Protein AF-A0A439QPA7-F1 (afdb_monomer)

Sequence (74 aa):
IADAETALQQPWPFMDKPCRLEAIRIIEECLAGHCTQQAAFDAFKAAASEQGLLKRKPPSVGLRKFDGVAEDLL

Secondary structure (DSSP, 8-state):
-HHHHHHHHSS-SSTT-HHHHHHHHHHHHHHTTSS-HHHHHHHHHHHHHHTT--PPPPPPHHHHHHHHHHGGG-

pLDDT: mean 85.86, std 12.31, range [51.97, 96.88]

Structure (mmCIF, N/CA/C/O backbone):
data_AF-A0A439QPA7-F1
#
_entry.id   AF-A0A439QPA7-F1
#
loop_
_atom_site.group_PDB
_atom_site.id
_atom_site.type_symbol
_atom_site.label_atom_id
_atom_site.label_alt_id
_atom_site.label_comp_id
_atom_site.label_asym_id
_atom_site.label_entity_id
_atom_site.label_seq_id
_atom_site.pdbx_PDB_ins_code
_atom_site.Cartn_x
_atom_site.Cartn_y
_atom_site.Cartn_z
_atom_site.occupancy
_atom_site.B_iso_or_equiv
_atom_site.auth_seq_id
_atom_site.auth_comp_id
_atom_site.auth_asym_id
_atom_site.auth_atom_id
_atom_site.pdbx_PDB_model_num
ATOM 1 N N . ILE A 1 1 ? 8.474 -1.933 -2.267 1.00 87.88 1 ILE A N 1
ATOM 2 C CA . ILE A 1 1 ? 7.296 -1.843 -3.167 1.00 87.88 1 ILE A CA 1
ATOM 3 C C . ILE A 1 1 ? 6.736 -3.230 -3.478 1.00 87.88 1 ILE A C 1
ATOM 5 O O . ILE A 1 1 ? 5.552 -3.409 -3.252 1.00 87.88 1 ILE A O 1
ATOM 9 N N . ALA A 1 2 ? 7.555 -4.222 -3.851 1.00 88.94 2 ALA A N 1
ATOM 10 C CA . ALA A 1 2 ? 7.107 -5.614 -4.048 1.00 88.94 2 ALA A CA 1
ATOM 11 C C . ALA A 1 2 ? 6.317 -6.215 -2.857 1.00 88.94 2 ALA A C 1
ATOM 13 O O . ALA A 1 2 ? 5.301 -6.878 -3.046 1.00 88.94 2 ALA A O 1
ATOM 14 N N . ASP A 1 3 ? 6.698 -5.906 -1.611 1.00 89.38 3 ASP A N 1
ATOM 15 C CA . ASP A 1 3 ? 5.923 -6.358 -0.440 1.00 89.38 3 ASP A CA 1
ATOM 16 C C . ASP A 1 3 ? 4.507 -5.755 -0.385 1.00 89.38 3 ASP A C 1
ATOM 18 O O . ASP 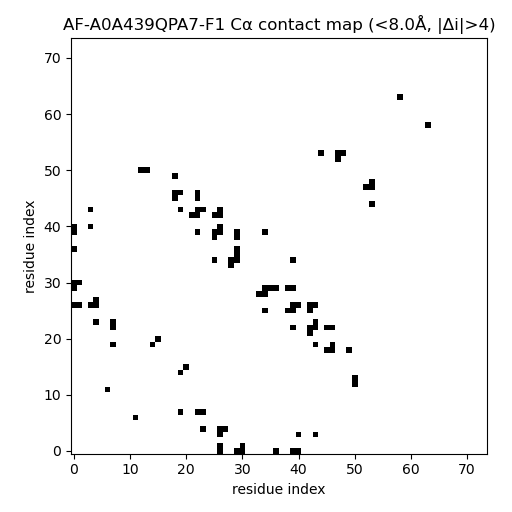A 1 3 ? 3.580 -6.392 0.108 1.00 89.38 3 ASP A O 1
ATOM 22 N N . ALA A 1 4 ? 4.320 -4.532 -0.898 1.00 89.25 4 ALA A N 1
ATOM 23 C CA . ALA A 1 4 ? 3.011 -3.883 -0.956 1.00 89.25 4 ALA A CA 1
ATOM 24 C C . ALA A 1 4 ? 2.103 -4.545 -2.004 1.00 89.25 4 ALA A C 1
ATOM 26 O O . ALA A 1 4 ? 0.910 -4.701 -1.760 1.00 89.25 4 ALA A O 1
ATOM 27 N N . GLU A 1 5 ? 2.673 -4.988 -3.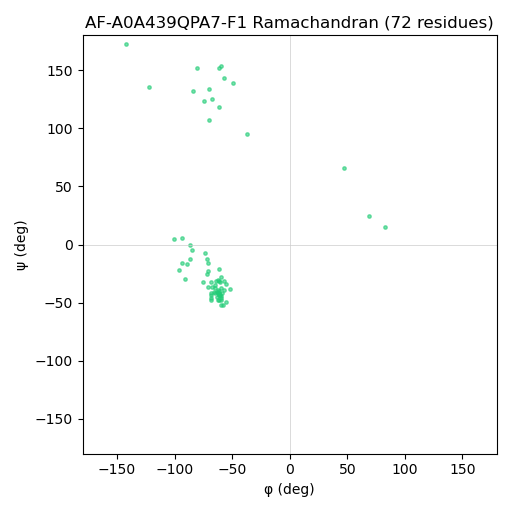128 1.00 91.19 5 GLU A N 1
ATOM 28 C CA . GLU A 1 5 ? 1.974 -5.800 -4.130 1.00 91.19 5 GLU A CA 1
ATOM 29 C C . GLU A 1 5 ? 1.482 -7.112 -3.510 1.00 91.19 5 GLU A C 1
ATOM 31 O O . GLU A 1 5 ? 0.291 -7.421 -3.544 1.00 91.19 5 GLU A O 1
ATOM 36 N N . THR A 1 6 ? 2.391 -7.833 -2.846 1.00 92.06 6 THR A N 1
ATOM 37 C CA . THR A 1 6 ? 2.080 -9.098 -2.167 1.00 92.06 6 THR A CA 1
ATOM 38 C C . THR A 1 6 ? 0.991 -8.905 -1.108 1.00 92.06 6 THR A C 1
ATOM 40 O O . THR A 1 6 ? 0.063 -9.709 -1.010 1.00 92.06 6 THR A O 1
ATOM 43 N N . ALA A 1 7 ? 1.059 -7.812 -0.341 1.00 91.31 7 ALA A N 1
ATOM 44 C CA . ALA A 1 7 ? 0.060 -7.485 0.670 1.00 91.31 7 ALA A CA 1
ATOM 45 C C . ALA A 1 7 ? -1.338 -7.272 0.067 1.00 91.31 7 ALA A C 1
ATOM 47 O O . ALA A 1 7 ? -2.318 -7.742 0.633 1.00 91.31 7 ALA A O 1
ATOM 48 N N . LEU A 1 8 ? -1.449 -6.621 -1.095 1.00 88.88 8 LEU A N 1
ATOM 49 C CA . LEU A 1 8 ? -2.738 -6.407 -1.769 1.00 88.88 8 LEU A CA 1
ATOM 50 C C . LEU A 1 8 ? -3.331 -7.697 -2.371 1.00 88.88 8 LEU A C 1
ATOM 52 O O . LEU A 1 8 ? -4.526 -7.727 -2.694 1.00 88.88 8 LEU A O 1
ATOM 56 N N . GLN A 1 9 ? -2.522 -8.755 -2.510 1.00 85.19 9 GLN A N 1
ATOM 57 C CA . GLN A 1 9 ? -2.917 -10.061 -3.049 1.00 85.19 9 GLN A CA 1
ATOM 58 C C . GLN A 1 9 ? -3.294 -11.105 -1.974 1.00 85.19 9 GLN A C 1
ATOM 60 O O . GLN A 1 9 ? -4.027 -12.040 -2.293 1.00 85.19 9 GLN A O 1
ATOM 65 N N . GLN A 1 10 ? -2.842 -10.976 -0.718 1.00 79.94 10 GLN A N 1
ATOM 66 C CA . GLN A 1 10 ? -2.989 -12.003 0.335 1.00 79.94 10 GLN A CA 1
ATOM 67 C C . GLN A 1 10 ? -3.725 -11.466 1.567 1.00 79.94 10 GLN A C 1
ATOM 69 O O . GLN A 1 10 ? -3.445 -10.362 2.026 1.00 79.94 10 GLN A O 1
ATOM 74 N N . PRO A 1 11 ? -4.674 -12.251 2.106 1.00 80.50 11 PRO A N 1
ATOM 75 C CA . PRO A 1 11 ? -6.058 -11.815 2.291 1.00 80.50 11 PRO A CA 1
ATOM 76 C C . PRO A 1 11 ? -6.167 -10.338 2.694 1.00 80.50 11 PRO A C 1
ATOM 78 O O . PRO A 1 11 ? -6.090 -9.974 3.868 1.00 80.50 11 PRO A O 1
ATOM 81 N N . TRP A 1 12 ? -6.369 -9.494 1.681 1.00 86.00 12 TRP A N 1
ATOM 82 C CA . TRP A 1 12 ? -6.652 -8.075 1.845 1.00 86.00 12 TRP A CA 1
ATOM 83 C C . TRP A 1 12 ? -8.159 -7.887 2.095 1.00 86.00 12 TRP A C 1
ATOM 85 O O . TRP A 1 12 ? -8.968 -8.466 1.364 1.00 86.00 12 TRP A O 1
ATOM 95 N N . PRO A 1 13 ? -8.582 -7.105 3.100 1.00 87.38 13 PRO A N 1
ATOM 96 C CA . PRO A 1 13 ? -10.002 -6.873 3.369 1.00 87.38 13 PRO A CA 1
ATOM 97 C C . PRO A 1 13 ? -10.755 -6.293 2.160 1.00 87.38 13 PRO A C 1
ATOM 99 O O . PRO A 1 13 ? -10.221 -5.489 1.412 1.00 87.38 13 PRO A O 1
ATOM 102 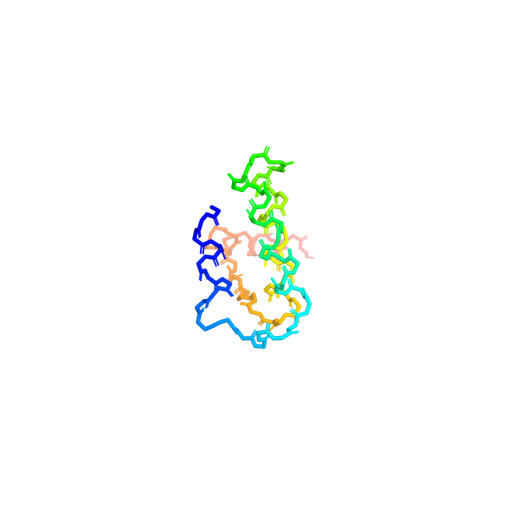N N . PHE A 1 14 ? -12.011 -6.691 1.941 1.00 87.69 14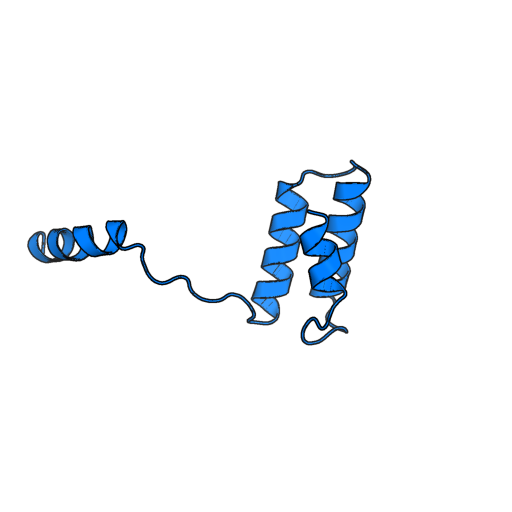 PHE A N 1
ATOM 103 C CA . PHE A 1 14 ? -12.864 -6.160 0.858 1.00 87.69 14 PHE A CA 1
ATOM 104 C C . PHE A 1 14 ? -12.172 -6.099 -0.520 1.00 87.69 14 PHE A C 1
ATOM 106 O O . PHE A 1 14 ? -11.928 -5.024 -1.078 1.00 87.69 14 PHE A O 1
ATOM 113 N N . MET A 1 15 ? -11.849 -7.268 -1.073 1.00 88.38 15 MET A N 1
ATOM 114 C CA . MET A 1 15 ? -11.043 -7.398 -2.291 1.00 88.38 15 MET A CA 1
ATOM 115 C C . MET A 1 15 ? -11.666 -6.758 -3.546 1.00 88.38 15 MET A C 1
ATOM 117 O O . MET A 1 15 ? -10.938 -6.402 -4.472 1.00 88.38 15 MET A O 1
ATOM 121 N N . ASP A 1 16 ? -12.977 -6.543 -3.575 1.00 87.38 16 ASP A N 1
ATOM 122 C CA . ASP A 1 16 ? -13.668 -5.981 -4.745 1.00 87.38 16 ASP A CA 1
ATOM 123 C C . ASP A 1 16 ? -13.673 -4.445 -4.769 1.00 87.38 16 ASP A C 1
ATOM 125 O O . ASP A 1 16 ? -14.232 -3.824 -5.674 1.00 87.38 16 ASP A O 1
ATOM 129 N N . LYS A 1 17 ? -13.077 -3.794 -3.762 1.00 90.44 17 LYS A N 1
ATOM 130 C CA . LYS A 1 17 ? -13.042 -2.332 -3.699 1.00 90.44 17 LYS A CA 1
ATOM 131 C C . LYS A 1 17 ? -12.119 -1.756 -4.782 1.00 90.44 17 LYS A C 1
ATOM 133 O O . LYS A 1 17 ? -10.969 -2.191 -4.894 1.00 90.44 17 LYS A O 1
ATOM 138 N N . PRO A 1 18 ? -12.564 -0.714 -5.509 1.00 92.81 18 PRO A N 1
ATOM 139 C CA . PRO A 1 18 ? -11.784 -0.115 -6.590 1.00 92.81 18 PRO A CA 1
ATOM 140 C C . PRO A 1 18 ? -10.458 0.473 -6.096 1.00 92.81 18 PRO A C 1
ATOM 142 O O . PRO A 1 18 ? -9.461 0.396 -6.804 1.00 92.81 18 PRO A O 1
ATOM 145 N N . CYS A 1 19 ? -10.404 0.974 -4.859 1.00 91.50 19 CYS A N 1
ATOM 146 C CA . CYS A 1 19 ? -9.176 1.501 -4.266 1.00 91.50 19 CYS A CA 1
ATOM 147 C C . CYS A 1 19 ? -8.055 0.458 -4.150 1.00 91.50 19 CYS A C 1
ATOM 149 O O . CYS A 1 19 ? -6.888 0.803 -4.324 1.00 91.50 19 CYS A O 1
ATOM 151 N N . ARG A 1 20 ? -8.389 -0.823 -3.930 1.00 94.31 20 ARG A N 1
ATOM 152 C CA . ARG A 1 20 ? -7.406 -1.916 -3.921 1.00 94.31 20 ARG A CA 1
ATOM 153 C C . ARG A 1 20 ? -6.849 -2.158 -5.321 1.00 94.31 20 ARG A C 1
ATOM 155 O O . ARG A 1 20 ? -5.639 -2.255 -5.477 1.00 94.31 20 ARG A O 1
ATOM 162 N N . LEU A 1 21 ? -7.726 -2.253 -6.321 1.00 94.12 21 LEU A N 1
ATOM 163 C CA . LEU A 1 21 ? -7.333 -2.498 -7.713 1.00 94.12 21 LEU A CA 1
ATOM 164 C C . LEU A 1 21 ? -6.476 -1.353 -8.259 1.00 94.12 21 LEU A C 1
ATOM 166 O O . LEU A 1 21 ? -5.464 -1.597 -8.908 1.00 94.12 21 LEU A O 1
ATOM 170 N N . GLU A 1 22 ? -6.837 -0.115 -7.930 1.00 95.12 22 GLU A N 1
ATOM 171 C CA . GLU A 1 22 ? -6.052 1.058 -8.303 1.00 95.12 22 GLU A CA 1
ATOM 172 C C . GLU A 1 22 ? -4.674 1.047 -7.625 1.00 95.12 22 GLU A C 1
ATOM 174 O O . GLU A 1 22 ? -3.668 1.304 -8.281 1.00 95.12 22 GLU A O 1
ATOM 179 N N . ALA A 1 23 ? -4.588 0.674 -6.343 1.00 95.44 23 ALA A N 1
ATOM 180 C CA . ALA A 1 23 ? -3.299 0.530 -5.667 1.00 95.44 23 ALA A CA 1
ATOM 181 C C . ALA A 1 23 ? -2.418 -0.561 -6.299 1.00 95.44 23 ALA A C 1
ATOM 183 O O . ALA A 1 23 ? -1.225 -0.322 -6.479 1.00 95.44 23 ALA A O 1
ATOM 184 N N . ILE A 1 24 ? -2.991 -1.713 -6.677 1.00 95.44 24 ILE A N 1
ATOM 185 C CA . ILE A 1 24 ? -2.277 -2.778 -7.405 1.00 95.44 24 ILE A CA 1
ATOM 186 C C . ILE A 1 24 ? -1.709 -2.216 -8.710 1.00 95.44 24 ILE A C 1
ATOM 188 O O . ILE A 1 24 ? -0.502 -2.289 -8.924 1.00 95.44 24 ILE A O 1
ATOM 192 N N . ARG A 1 25 ? -2.551 -1.558 -9.516 1.00 95.88 25 ARG A N 1
ATOM 193 C CA . ARG A 1 25 ? -2.152 -0.967 -10.797 1.00 95.88 25 ARG A CA 1
ATOM 194 C C . ARG A 1 25 ? -0.982 0.006 -10.643 1.00 95.88 25 ARG A C 1
ATOM 196 O O . ARG A 1 25 ? 0.005 -0.095 -11.358 1.00 95.88 25 ARG A O 1
ATOM 203 N N . ILE A 1 26 ? -1.056 0.949 -9.699 1.00 96.81 26 ILE A N 1
ATOM 204 C CA . ILE A 1 26 ? 0.024 1.931 -9.489 1.00 96.8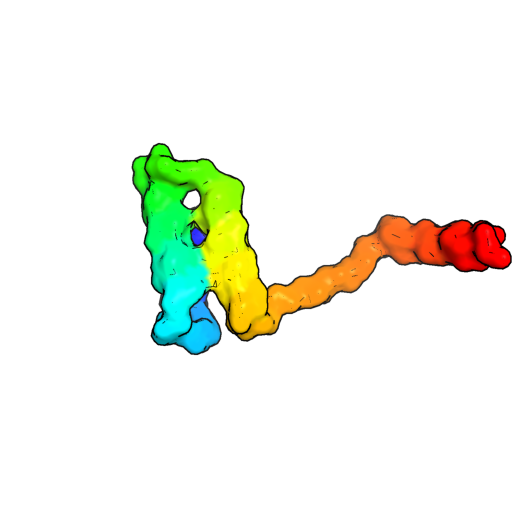1 26 ILE A CA 1
ATOM 205 C C . ILE A 1 26 ? 1.320 1.255 -9.007 1.00 96.81 26 ILE A C 1
ATOM 207 O O . ILE A 1 26 ? 2.414 1.691 -9.370 1.00 96.81 26 ILE A O 1
ATOM 211 N N . ILE A 1 27 ? 1.222 0.199 -8.196 1.00 96.00 27 ILE A N 1
ATOM 212 C CA . ILE A 1 27 ? 2.385 -0.566 -7.733 1.00 96.00 27 ILE A CA 1
ATOM 213 C C . ILE A 1 27 ? 3.042 -1.331 -8.888 1.00 96.00 27 ILE A C 1
ATOM 215 O O . ILE A 1 27 ? 4.265 -1.276 -9.007 1.00 96.00 27 ILE A O 1
ATOM 219 N N . GLU A 1 28 ? 2.262 -1.973 -9.757 1.00 95.81 28 GLU A N 1
ATOM 220 C CA . GLU A 1 28 ? 2.757 -2.649 -10.964 1.00 95.81 28 GLU A CA 1
ATOM 221 C C . GLU A 1 28 ? 3.482 -1.663 -11.897 1.00 95.81 28 GLU A C 1
ATOM 223 O O . GLU A 1 28 ? 4.618 -1.914 -12.301 1.00 95.81 28 GLU A O 1
ATOM 228 N N . GLU A 1 29 ? 2.899 -0.485 -12.145 1.00 96.12 29 GLU A N 1
ATOM 229 C CA . GLU A 1 29 ? 3.534 0.591 -12.925 1.00 96.12 29 GLU A CA 1
ATOM 230 C C . GLU A 1 29 ? 4.851 1.073 -12.292 1.00 96.12 29 GLU A C 1
ATOM 232 O O . GLU A 1 29 ? 5.830 1.357 -12.986 1.00 96.12 29 GLU A O 1
ATOM 237 N N . CYS A 1 30 ? 4.920 1.141 -10.959 1.00 96.88 30 CYS A N 1
ATOM 238 C CA . CYS A 1 30 ? 6.156 1.479 -10.257 1.00 96.88 30 CYS A CA 1
ATOM 239 C C . CYS A 1 30 ? 7.232 0.403 -10.435 1.00 96.88 30 CYS A C 1
ATOM 241 O O . CYS A 1 30 ? 8.403 0.742 -10.611 1.00 96.88 30 CYS A O 1
ATOM 243 N N . LEU A 1 31 ? 6.857 -0.878 -10.376 1.00 94.62 31 LEU A N 1
ATOM 244 C CA . LEU A 1 31 ? 7.775 -2.004 -10.571 1.00 94.62 31 LEU A CA 1
ATOM 245 C C . LEU A 1 31 ? 8.272 -2.089 -12.020 1.00 94.62 31 LEU A C 1
ATOM 247 O O . LEU A 1 31 ? 9.430 -2.436 -12.242 1.00 94.62 31 LEU A O 1
ATOM 251 N N . ALA A 1 32 ? 7.440 -1.690 -12.984 1.00 96.00 32 ALA A N 1
ATOM 252 C CA . ALA A 1 32 ? 7.813 -1.529 -14.388 1.00 96.00 32 ALA A CA 1
ATOM 253 C C . ALA A 1 32 ? 8.684 -0.280 -14.662 1.00 96.00 32 ALA A C 1
ATOM 255 O O . ALA A 1 32 ? 9.197 -0.110 -15.767 1.00 96.00 32 ALA A O 1
ATOM 256 N N . GLY A 1 33 ? 8.889 0.590 -13.664 1.00 95.62 33 GLY A N 1
ATOM 257 C CA . GLY A 1 33 ? 9.713 1.798 -13.779 1.00 95.62 33 GLY A CA 1
ATOM 258 C C . GLY A 1 33 ? 8.993 3.006 -14.387 1.00 95.62 33 GLY A C 1
ATOM 259 O O . GLY A 1 33 ? 9.647 3.973 -14.775 1.00 95.62 33 GLY A O 1
ATOM 260 N N . HIS A 1 34 ? 7.661 2.978 -14.466 1.00 96.19 34 HIS A N 1
ATOM 261 C CA . HIS A 1 34 ? 6.842 4.043 -15.054 1.00 96.19 34 HIS A CA 1
ATOM 262 C C . HIS A 1 34 ? 6.428 5.128 -14.053 1.00 96.19 34 HIS A C 1
ATOM 264 O O . HIS A 1 34 ? 6.054 6.230 -14.457 1.00 96.19 34 HIS A O 1
ATOM 270 N N . CYS A 1 35 ? 6.524 4.866 -12.746 1.00 94.62 35 CYS A N 1
ATOM 271 C CA . CYS A 1 35 ? 6.278 5.871 -11.714 1.00 94.62 35 CYS A CA 1
ATOM 272 C C . CYS A 1 35 ? 7.235 5.746 -10.519 1.00 94.62 35 CYS A C 1
ATOM 274 O O . CYS A 1 35 ? 8.060 4.835 -10.430 1.00 94.62 35 CYS A O 1
ATOM 276 N N . THR A 1 36 ? 7.166 6.718 -9.608 1.00 95.62 36 THR A N 1
ATOM 277 C CA . THR A 1 36 ? 8.038 6.765 -8.432 1.00 95.62 36 THR A CA 1
ATOM 278 C C . THR A 1 36 ? 7.540 5.835 -7.327 1.00 95.62 36 THR A C 1
ATOM 280 O O . THR A 1 36 ? 6.339 5.642 -7.135 1.00 95.62 36 THR A O 1
ATOM 283 N N . GLN A 1 37 ? 8.469 5.337 -6.506 1.00 95.00 37 GLN A N 1
ATOM 284 C CA . GLN A 1 37 ? 8.132 4.541 -5.318 1.00 95.00 37 GLN A CA 1
ATOM 285 C C . GLN A 1 37 ? 7.210 5.294 -4.348 1.00 95.00 37 GLN A C 1
ATOM 287 O O . GLN A 1 37 ? 6.374 4.681 -3.686 1.00 95.00 37 GLN A O 1
ATOM 292 N N . GLN A 1 38 ? 7.337 6.623 -4.289 1.00 95.69 38 GLN A N 1
ATOM 293 C CA . GLN A 1 38 ? 6.474 7.479 -3.479 1.00 95.69 38 GLN A CA 1
ATOM 294 C C . GLN A 1 38 ? 5.012 7.403 -3.941 1.00 95.69 38 GLN A C 1
ATOM 296 O O . GLN A 1 38 ? 4.130 7.215 -3.108 1.00 95.69 38 GLN A O 1
ATOM 301 N N . ALA A 1 39 ? 4.756 7.464 -5.254 1.00 95.38 39 ALA A N 1
ATOM 302 C CA . ALA A 1 39 ? 3.405 7.360 -5.806 1.00 95.38 39 ALA A CA 1
ATOM 303 C C . ALA A 1 39 ? 2.755 6.003 -5.482 1.00 95.38 39 ALA A C 1
ATOM 305 O O . ALA A 1 39 ? 1.610 5.955 -5.033 1.00 95.38 39 ALA A O 1
ATOM 306 N N . ALA A 1 40 ? 3.508 4.907 -5.619 1.00 96.44 40 ALA A N 1
ATOM 307 C CA . ALA A 1 40 ? 3.052 3.573 -5.226 1.00 96.44 40 ALA A CA 1
ATOM 308 C C . ALA A 1 40 ? 2.745 3.466 -3.726 1.00 96.44 40 ALA A C 1
ATOM 310 O O . ALA A 1 40 ? 1.732 2.885 -3.330 1.00 96.44 40 ALA A O 1
ATOM 311 N N . PHE A 1 41 ? 3.583 4.059 -2.874 1.00 95.31 41 PHE A N 1
ATOM 312 C CA . PHE A 1 41 ? 3.356 4.059 -1.432 1.00 95.31 41 PHE A CA 1
ATOM 313 C C . PHE A 1 41 ? 2.134 4.895 -1.023 1.00 95.31 41 PHE A C 1
ATOM 315 O O . PHE A 1 41 ? 1.393 4.514 -0.113 1.00 95.31 41 PHE A O 1
ATOM 322 N N . ASP A 1 42 ? 1.891 6.021 -1.692 1.00 95.94 42 ASP A N 1
ATOM 323 C CA . ASP A 1 42 ? 0.719 6.857 -1.439 1.00 95.94 42 ASP A CA 1
ATOM 324 C C . ASP A 1 42 ? -0.579 6.170 -1.879 1.00 95.94 42 ASP A C 1
ATOM 326 O O . ASP A 1 42 ? -1.541 6.162 -1.108 1.00 95.94 42 ASP A O 1
ATOM 330 N N . ALA A 1 43 ? -0.584 5.499 -3.036 1.00 95.88 43 ALA A N 1
ATOM 331 C CA . ALA A 1 43 ? -1.718 4.689 -3.484 1.00 95.88 43 ALA A CA 1
ATOM 332 C C . ALA A 1 43 ? -2.028 3.540 -2.506 1.00 95.88 43 ALA A C 1
ATOM 334 O O . ALA A 1 43 ? -3.181 3.335 -2.121 1.00 95.88 43 ALA A O 1
ATOM 335 N N . PHE A 1 44 ? -0.995 2.846 -2.016 1.00 95.19 44 PHE A N 1
ATOM 336 C CA . PHE A 1 44 ? -1.146 1.801 -1.001 1.00 95.19 44 PHE A CA 1
ATOM 337 C C . PHE A 1 44 ? -1.771 2.331 0.299 1.00 95.19 44 PHE A C 1
ATOM 339 O O . PHE A 1 44 ? -2.723 1.751 0.827 1.00 95.19 44 PHE A O 1
ATOM 346 N N . LYS A 1 45 ? -1.269 3.461 0.818 1.00 95.00 45 LYS A N 1
ATOM 347 C CA . LYS A 1 45 ? -1.835 4.098 2.017 1.00 95.00 45 LYS A CA 1
ATOM 348 C C . LYS A 1 45 ? -3.280 4.537 1.803 1.00 95.00 45 LYS A C 1
ATOM 350 O O . LYS A 1 45 ? -4.073 4.403 2.730 1.00 95.00 45 LYS A O 1
ATOM 355 N N . ALA A 1 46 ? -3.620 5.056 0.624 1.00 94.94 46 ALA A N 1
ATOM 356 C CA . ALA A 1 46 ? -4.982 5.466 0.302 1.00 94.94 46 ALA A CA 1
ATOM 357 C C . ALA A 1 46 ? -5.946 4.269 0.349 1.00 94.94 46 ALA A C 1
ATOM 359 O O . ALA A 1 46 ? -6.956 4.336 1.050 1.00 94.94 46 ALA A O 1
ATOM 360 N N . ALA A 1 47 ? -5.584 3.145 -0.280 1.00 95.06 47 ALA A N 1
ATOM 361 C CA . ALA A 1 47 ? -6.366 1.909 -0.226 1.00 95.06 47 ALA A CA 1
ATOM 362 C C . ALA A 1 47 ? -6.533 1.385 1.210 1.00 95.06 47 ALA A C 1
ATOM 364 O O . ALA A 1 47 ? -7.637 1.038 1.632 1.00 95.06 47 ALA A O 1
ATOM 365 N N . ALA A 1 48 ? -5.450 1.382 1.993 1.00 93.38 48 ALA A N 1
ATOM 366 C CA . ALA A 1 48 ? -5.495 0.983 3.397 1.00 93.38 48 ALA A CA 1
ATOM 367 C C . ALA A 1 48 ? -6.356 1.937 4.245 1.00 93.38 48 ALA A C 1
ATOM 369 O O . ALA A 1 48 ? -7.061 1.492 5.149 1.00 93.38 48 ALA A O 1
ATOM 370 N N . SER A 1 49 ? -6.320 3.242 3.964 1.00 93.56 49 SER A N 1
ATOM 371 C CA . SER A 1 49 ? -7.114 4.252 4.670 1.00 93.56 49 SER A CA 1
ATOM 372 C C . SER A 1 49 ? -8.603 4.118 4.377 1.00 93.56 49 SER A C 1
ATOM 374 O O . SER A 1 49 ? -9.402 4.151 5.308 1.00 93.56 49 SER A O 1
ATOM 376 N N . GLU A 1 50 ? -8.984 3.948 3.110 1.00 93.56 50 GLU A N 1
ATOM 377 C CA . GLU A 1 50 ? -10.389 3.819 2.703 1.00 93.56 50 GLU A CA 1
ATOM 378 C C . GLU A 1 50 ? -11.053 2.579 3.314 1.00 93.56 50 GLU A C 1
ATOM 380 O O . GLU A 1 50 ? -12.240 2.588 3.632 1.00 93.56 50 GLU A O 1
ATOM 385 N N . GLN A 1 51 ? -10.274 1.523 3.542 1.00 91.00 51 GLN A N 1
ATOM 386 C CA . GLN A 1 51 ? -10.750 0.299 4.177 1.00 91.00 51 GLN A CA 1
ATOM 387 C C . GLN A 1 51 ? -10.530 0.253 5.696 1.00 91.00 51 GLN A C 1
ATOM 389 O O . GLN A 1 51 ? -10.792 -0.771 6.326 1.00 91.00 51 GLN A O 1
ATOM 394 N N . GLY A 1 52 ? -10.050 1.344 6.303 1.00 90.62 52 GLY A N 1
ATOM 395 C CA . GLY A 1 52 ? -9.875 1.444 7.754 1.00 90.62 52 GLY A CA 1
ATOM 396 C C . GLY A 1 52 ? -8.762 0.560 8.332 1.00 90.62 52 GLY A C 1
ATOM 397 O O . GLY A 1 52 ? -8.804 0.210 9.508 1.00 90.62 52 GLY A O 1
ATOM 398 N N . LEU A 1 53 ? -7.759 0.197 7.529 1.00 89.44 53 LEU A N 1
ATOM 399 C CA . LEU A 1 53 ? -6.659 -0.700 7.913 1.00 89.44 53 LEU A CA 1
ATOM 400 C C . LEU A 1 53 ? -5.489 0.025 8.589 1.00 89.44 53 LEU A C 1
ATOM 402 O O . LEU A 1 53 ? -4.602 -0.613 9.165 1.00 89.44 53 LEU A O 1
ATOM 406 N N . LEU A 1 54 ? -5.462 1.359 8.532 1.00 86.69 54 LEU A N 1
ATOM 407 C CA . LEU A 1 54 ? -4.403 2.153 9.146 1.00 86.69 54 LEU A CA 1
ATOM 408 C C . LEU A 1 54 ? -4.498 2.096 10.674 1.00 86.69 54 LEU A C 1
ATOM 410 O O . LEU A 1 54 ? -5.342 2.739 11.300 1.00 86.69 54 LEU A O 1
ATOM 414 N N . LYS A 1 55 ? -3.569 1.368 11.299 1.00 82.25 55 LYS A N 1
ATOM 415 C CA . LYS A 1 55 ? -3.383 1.424 12.751 1.00 82.25 55 LYS A CA 1
ATOM 416 C C . LYS A 1 55 ? -2.842 2.797 13.134 1.00 82.25 55 LYS A C 1
ATOM 418 O O . LYS A 1 55 ? -1.789 3.215 12.651 1.00 82.25 55 LYS A O 1
ATOM 423 N N . ARG A 1 56 ? -3.528 3.482 14.052 1.00 76.81 56 ARG A N 1
ATOM 424 C CA . ARG A 1 56 ? -2.988 4.692 14.681 1.00 76.81 56 ARG A CA 1
ATOM 425 C C . ARG A 1 56 ? -1.711 4.316 15.421 1.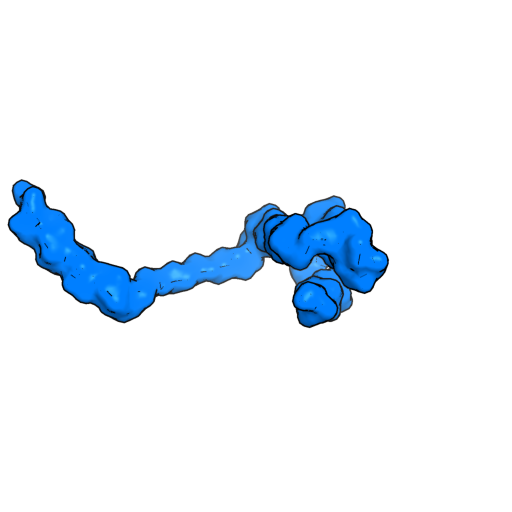00 76.81 56 ARG A C 1
ATOM 427 O O . ARG A 1 56 ? -1.739 3.488 16.331 1.00 76.81 56 ARG A O 1
ATOM 434 N N . LY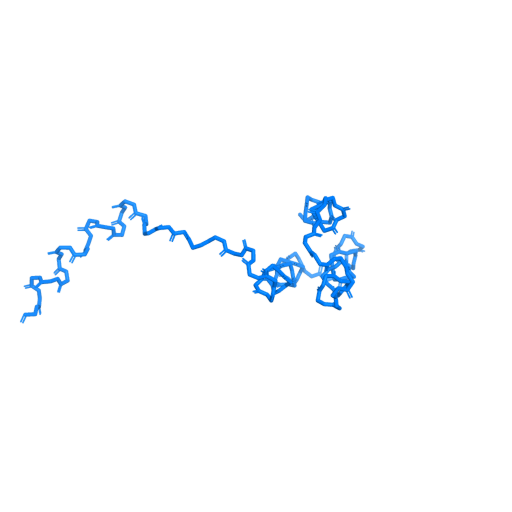S A 1 57 ? -0.588 4.908 15.021 1.00 74.81 57 LYS A N 1
ATOM 435 C CA . LYS A 1 57 ? 0.660 4.747 15.759 1.00 74.81 57 LYS A CA 1
ATOM 436 C C . LYS A 1 57 ? 0.550 5.595 17.029 1.00 74.81 57 LYS A C 1
ATOM 438 O O . LYS A 1 57 ? 0.277 6.790 16.905 1.00 74.81 57 LYS A O 1
ATOM 443 N N . PRO A 1 58 ? 0.717 5.016 18.231 1.00 73.94 58 PRO A N 1
ATOM 444 C CA . PRO A 1 58 ? 0.779 5.827 19.435 1.00 73.94 58 PRO A CA 1
ATOM 445 C C . PRO A 1 58 ? 1.961 6.804 19.327 1.00 73.94 58 PRO A C 1
ATOM 447 O O . PRO A 1 58 ? 2.936 6.502 18.621 1.00 73.94 58 PRO A O 1
ATOM 450 N N . PRO A 1 59 ? 1.897 7.957 20.014 1.00 79.00 59 PRO A N 1
ATOM 451 C CA . PRO A 1 59 ? 3.008 8.894 20.076 1.00 79.00 59 PRO A CA 1
ATOM 452 C C . PRO A 1 59 ? 4.304 8.168 20.436 1.00 79.00 59 PRO A C 1
ATOM 454 O O . PRO A 1 59 ? 4.315 7.267 21.283 1.00 79.00 59 PRO A O 1
ATOM 457 N N . SER A 1 60 ? 5.405 8.540 19.784 1.00 80.62 60 SER A N 1
ATOM 458 C CA . SER A 1 60 ? 6.704 7.980 20.148 1.00 80.62 60 SER A CA 1
ATOM 459 C C . SER A 1 60 ? 7.034 8.353 21.598 1.00 80.62 60 SER A C 1
ATOM 461 O O . SER A 1 60 ? 6.602 9.392 22.093 1.00 80.62 60 SER A O 1
ATOM 463 N N . VAL A 1 61 ? 7.829 7.530 22.290 1.00 80.31 61 VAL A N 1
ATOM 464 C CA . VAL A 1 61 ? 8.290 7.848 23.657 1.00 80.31 61 VAL A CA 1
ATOM 465 C C . VAL A 1 61 ? 8.992 9.210 23.700 1.00 80.31 61 VAL A C 1
ATOM 467 O O . VAL A 1 61 ? 8.859 9.928 24.682 1.00 80.31 61 VAL A O 1
ATOM 470 N N . GLY A 1 62 ? 9.696 9.582 22.625 1.00 77.00 62 GLY A N 1
ATOM 471 C CA . GLY A 1 62 ? 10.273 10.915 22.464 1.00 77.00 62 GLY A CA 1
ATOM 472 C C . GLY A 1 62 ? 9.215 12.017 22.454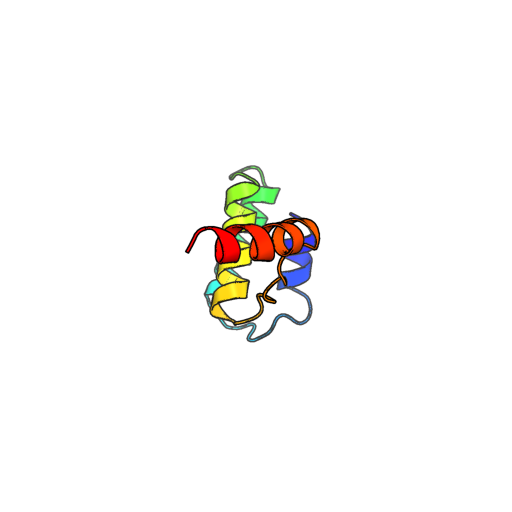 1.00 77.00 62 GLY A C 1
ATOM 473 O O . GLY A 1 62 ? 9.362 12.969 23.204 1.00 77.00 62 GLY A O 1
ATOM 474 N N . LEU A 1 63 ? 8.131 11.860 21.683 1.00 72.81 63 LEU A N 1
ATOM 475 C CA . LEU A 1 63 ? 7.020 12.820 21.649 1.00 72.81 63 LEU A CA 1
ATOM 476 C C . LEU A 1 63 ? 6.351 12.955 23.028 1.00 72.81 63 LEU A C 1
ATOM 478 O O . LEU A 1 63 ? 6.170 14.064 23.511 1.00 72.81 63 LEU A O 1
ATOM 482 N N . ARG A 1 64 ? 6.113 11.826 23.714 1.00 71.31 64 ARG A N 1
ATOM 483 C CA . ARG A 1 64 ? 5.508 11.801 25.061 1.00 71.31 64 ARG A CA 1
ATOM 484 C C . ARG A 1 64 ? 6.311 12.568 26.114 1.00 71.31 64 ARG A C 1
ATOM 486 O O . ARG A 1 64 ? 5.738 13.029 27.091 1.00 71.31 64 ARG A O 1
ATOM 493 N N . LYS A 1 65 ? 7.635 12.685 25.952 1.00 69.19 65 LYS A N 1
ATOM 494 C CA . LYS A 1 65 ? 8.487 13.455 26.876 1.00 69.19 65 LYS A CA 1
ATOM 495 C C . LYS A 1 65 ? 8.273 14.966 26.758 1.00 69.19 65 LYS A C 1
ATOM 497 O O . LYS A 1 65 ? 8.577 15.672 27.710 1.00 69.19 65 LYS A O 1
ATOM 502 N N . PHE A 1 66 ? 7.773 15.449 25.621 1.00 64.81 66 PHE A N 1
ATOM 503 C CA . PHE A 1 66 ? 7.503 16.870 25.399 1.00 64.81 66 PHE A CA 1
ATOM 504 C C . PHE A 1 66 ? 6.063 17.270 25.734 1.00 64.81 66 PHE A C 1
ATOM 506 O O . PHE A 1 66 ? 5.821 18.455 25.942 1.00 64.81 66 PHE A O 1
ATOM 513 N N . ASP A 1 67 ? 5.138 16.312 25.862 1.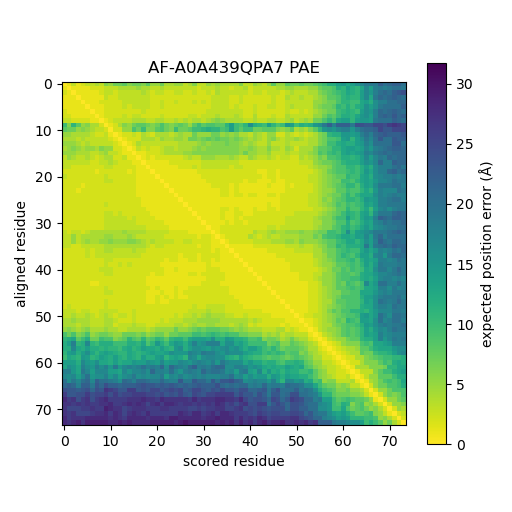00 62.97 67 ASP A N 1
ATOM 514 C CA . ASP A 1 67 ? 3.751 16.596 26.264 1.00 62.97 67 ASP A CA 1
ATOM 515 C C . ASP A 1 67 ? 3.699 17.319 27.628 1.00 62.97 67 ASP A C 1
ATOM 517 O O . ASP A 1 67 ? 2.988 18.307 27.773 1.00 62.97 67 ASP A O 1
ATOM 521 N N . GLY A 1 68 ? 4.556 16.934 28.585 1.00 59.94 68 GLY A N 1
ATOM 522 C CA . GLY A 1 68 ? 4.657 17.615 29.886 1.00 59.94 68 GLY A CA 1
ATOM 523 C C . GLY A 1 68 ? 5.312 19.005 29.854 1.00 59.94 68 GLY A C 1
ATOM 524 O O . GLY A 1 68 ? 5.239 19.722 30.840 1.00 59.94 68 GLY A O 1
ATOM 525 N N . VAL A 1 69 ? 5.954 19.395 28.746 1.00 59.66 69 VAL A N 1
ATOM 526 C CA . VAL A 1 69 ? 6.544 20.740 28.568 1.00 59.66 69 VAL A CA 1
ATOM 527 C C . VAL A 1 69 ? 5.530 21.697 27.934 1.00 59.66 69 VAL A C 1
ATOM 529 O O . VAL A 1 69 ? 5.568 22.895 28.188 1.00 59.66 69 VAL A O 1
ATOM 532 N N . ALA A 1 70 ? 4.612 21.177 27.114 1.00 58.12 70 ALA A N 1
ATOM 533 C CA . ALA A 1 70 ? 3.546 21.964 26.499 1.00 58.12 70 ALA A CA 1
ATOM 534 C C . ALA A 1 70 ? 2.428 22.325 27.494 1.00 58.12 70 ALA A C 1
ATOM 536 O O . ALA A 1 70 ? 1.844 23.398 27.375 1.00 58.12 70 ALA A O 1
ATOM 537 N N . GLU A 1 71 ? 2.154 21.461 28.477 1.00 56.91 71 GLU A N 1
ATOM 538 C CA . GLU A 1 71 ? 1.191 21.740 29.555 1.00 56.91 71 GLU A CA 1
ATOM 539 C C . GLU A 1 71 ? 1.701 22.789 30.562 1.00 56.91 71 GLU A C 1
ATOM 541 O O . GLU A 1 71 ? 0.887 23.482 31.156 1.00 56.91 71 GLU A O 1
ATOM 546 N N . ASP A 1 72 ? 3.022 22.953 30.713 1.00 55.41 72 ASP A N 1
ATOM 547 C CA . ASP A 1 72 ? 3.655 23.939 31.617 1.00 55.41 72 ASP A CA 1
ATOM 548 C C . ASP A 1 72 ? 3.802 25.342 30.976 1.00 55.41 72 ASP A C 1
ATOM 550 O O . ASP A 1 72 ? 4.239 26.298 31.613 1.00 55.41 72 ASP A O 1
ATOM 554 N N . LEU A 1 73 ? 3.452 25.470 29.688 1.00 57.31 73 LEU A N 1
ATOM 555 C CA . LEU A 1 73 ? 3.458 26.720 28.910 1.00 57.31 73 LEU A CA 1
ATOM 556 C C . LEU A 1 73 ? 2.055 27.353 28.753 1.00 57.31 73 LEU A C 1
ATOM 558 O O . LEU A 1 73 ? 1.927 28.352 28.038 1.00 57.31 73 LEU A O 1
ATOM 562 N N . LEU A 1 74 ? 1.025 26.787 29.395 1.00 51.97 74 LEU A N 1
ATOM 563 C CA . LEU A 1 74 ? -0.358 27.291 29.459 1.00 51.97 74 LEU A CA 1
ATOM 564 C C . LEU A 1 74 ? -0.707 27.757 30.877 1.00 51.97 74 LEU A C 1
ATOM 566 O O . LEU A 1 74 ? -1.461 28.752 30.974 1.00 51.97 74 LEU A O 1
#

Foldseek 3Di:
DVVLLVQLVPPDPPNVDVLSVVLNVQVVCVVVVNDPPVSSVVSSVVSCVVVVNDDDDPDDPVRVVCVVVVVVVD

Radius of gyration: 17.3 Å; Cα contacts (8 Å, |Δi|>4): 55; chains: 1; bounding box: 24×39×47 Å

Solvent-accessible surface area (backbone atoms only — not comparable to full-atom values): 4453 Å² total; per-residue (Å²): 110,71,68,59,49,51,46,69,72,49,94,43,81,72,74,87,41,66,50,50,55,52,21,46,52,45,35,52,39,27,74,74,66,77,48,52,70,65,60,25,52,51,35,44,50,49,30,34,49,78,71,68,64,66,75,82,76,73,78,50,74,73,56,59,67,47,55,70,56,59,65,74,74,112

Nearest PDB structures (foldseek):
  2kpq-assembly1_A  TM=8.287E-01  e=1.002E+00  Agrobacterium fabrum str. C58
  8y39-assembly1_t  TM=5.909E-01  e=8.721E+00  Staphylococcus aureus

Mean predicted aligned error: 8.18 Å